Protein AF-A0A9Q1C4U2-F1 (afdb_monomer_lite)

pLDDT: mean 71.87, std 17.04, range [39.47, 92.75]

Sequence (84 aa):
MVSRKQLNPDVCAEFLKGNFVVKKSRHAFSAVAIDQAHEQNNASVKRDDGAVGLTENPAARRLWMVSGARHHKYTYYDDSKAFT

Foldseek 3Di:
DDDPCRVPVPVVVCVVVLVQWDAPDPDPPRTDGPVVVVVVLVVVCVPPCNVVVCVVDVVSVVCCVVPNSPCSVPVVVPPPPPDD

Secondary structure (DSSP, 8-state):
---HHHH-HHHHHHHHHTTTEEESSSSTT-EEEHHHHHHHHHHHHHSSSHHHHHHH-HHHHHHHHHH-TTTHHHHTTSSSSS--

Structure (mmCIF, N/CA/C/O backbone):
data_AF-A0A9Q1C4U2-F1
#
_entry.id   AF-A0A9Q1C4U2-F1
#
loop_
_atom_site.group_PDB
_atom_site.id
_atom_site.type_symbol
_atom_site.label_atom_id
_atom_site.label_alt_id
_atom_site.label_comp_id
_atom_site.label_asym_id
_atom_site.label_entity_id
_atom_site.label_seq_id
_atom_site.pdbx_PDB_ins_code
_atom_site.Cartn_x
_atom_site.Cartn_y
_atom_site.Cartn_z
_atom_site.occupancy
_atom_site.B_iso_or_equiv
_atom_site.auth_seq_id
_atom_site.auth_comp_id
_atom_site.auth_asym_id
_atom_site.auth_atom_id
_atom_site.pdbx_PDB_model_num
ATOM 1 N N . MET A 1 1 ? -11.025 21.998 15.504 1.00 51.38 1 MET A N 1
ATOM 2 C CA . MET A 1 1 ? -10.342 20.888 14.804 1.00 51.38 1 MET A CA 1
ATOM 3 C C . MET A 1 1 ? -11.191 19.639 14.979 1.00 51.38 1 MET A C 1
ATOM 5 O O . MET A 1 1 ? -11.338 19.192 16.107 1.00 51.38 1 MET A O 1
ATOM 9 N N . VAL A 1 2 ? -11.835 19.145 13.920 1.00 61.03 2 VAL A N 1
ATOM 10 C CA . VAL A 1 2 ? -12.702 17.953 13.996 1.00 61.03 2 VAL A CA 1
ATOM 11 C C . VAL A 1 2 ? -11.840 16.718 13.748 1.00 61.03 2 VAL A C 1
ATOM 13 O O . VAL A 1 2 ? -11.039 16.703 12.814 1.00 61.03 2 VAL A O 1
ATOM 16 N N . SER A 1 3 ? -11.948 15.693 14.593 1.00 72.69 3 SER A N 1
ATOM 17 C CA . SER A 1 3 ? -11.165 14.466 14.411 1.00 72.69 3 SER A CA 1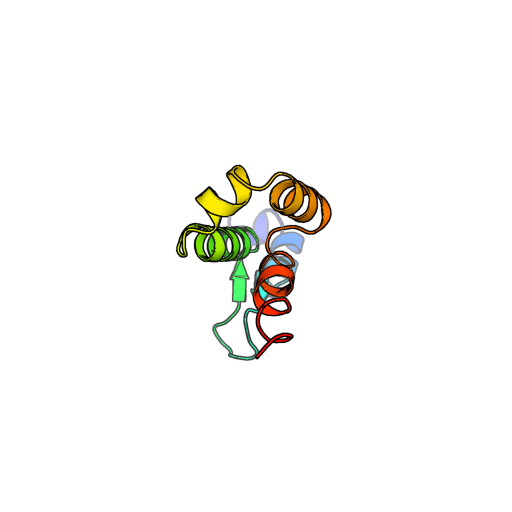
ATOM 18 C C . SER A 1 3 ? -11.727 13.626 13.254 1.00 72.69 3 SER A C 1
ATOM 20 O O . SER A 1 3 ? -12.940 13.576 13.054 1.00 72.69 3 SER A O 1
ATOM 22 N N . ARG A 1 4 ? -10.878 12.894 12.510 1.00 59.94 4 ARG A N 1
ATOM 23 C CA . ARG A 1 4 ? -11.349 11.972 11.445 1.00 59.94 4 ARG A CA 1
ATOM 24 C C . ARG A 1 4 ? -12.338 10.919 11.962 1.00 59.94 4 ARG A C 1
ATOM 26 O O . ARG A 1 4 ? -13.192 10.486 11.198 1.00 59.94 4 ARG A O 1
ATOM 33 N N . LYS A 1 5 ? -12.263 10.569 13.253 1.00 65.00 5 LYS A N 1
ATOM 34 C CA . LYS A 1 5 ? -13.218 9.677 13.931 1.00 65.00 5 LYS A CA 1
ATOM 35 C C . LYS A 1 5 ? -14.639 10.246 13.973 1.00 65.00 5 LYS A C 1
ATOM 37 O O . LYS A 1 5 ? -15.586 9.477 13.951 1.00 65.00 5 LYS A O 1
ATOM 42 N N . GLN A 1 6 ? -14.780 11.570 14.039 1.00 71.31 6 GLN A N 1
ATOM 43 C CA . GLN A 1 6 ? -16.076 12.257 14.069 1.00 71.31 6 GLN A CA 1
ATOM 44 C C . GLN A 1 6 ? -16.626 12.529 12.667 1.00 71.31 6 GLN A C 1
ATOM 46 O O . GLN A 1 6 ? -17.834 12.622 12.505 1.00 71.31 6 GLN A O 1
ATOM 51 N N . LEU A 1 7 ? -15.747 12.673 11.669 1.00 79.19 7 LEU A N 1
ATOM 52 C CA . LEU A 1 7 ? -16.154 13.015 10.307 1.00 79.19 7 LEU A CA 1
ATOM 53 C C . LEU A 1 7 ? -16.533 11.780 9.478 1.00 79.19 7 LEU A C 1
ATOM 55 O O . LEU A 1 7 ? -17.506 11.830 8.744 1.00 79.19 7 LEU A O 1
ATOM 59 N N . ASN A 1 8 ? -15.756 10.694 9.583 1.00 85.38 8 ASN A N 1
ATOM 60 C CA . ASN A 1 8 ? -15.965 9.451 8.831 1.00 85.38 8 ASN A CA 1
ATOM 61 C C . ASN A 1 8 ? -15.477 8.239 9.655 1.00 85.38 8 ASN A C 1
ATOM 63 O O . ASN A 1 8 ? -14.355 7.757 9.437 1.00 85.38 8 ASN A O 1
ATOM 67 N N . PRO A 1 9 ? -16.274 7.762 10.629 1.00 89.06 9 PRO A N 1
ATOM 68 C CA . PRO A 1 9 ? -15.879 6.674 11.524 1.00 89.06 9 PRO A CA 1
ATOM 69 C C . PRO A 1 9 ? -15.565 5.374 10.772 1.00 89.06 9 PRO A C 1
ATOM 71 O O . PRO A 1 9 ? -14.571 4.723 11.095 1.00 89.06 9 PRO A O 1
ATOM 74 N N . ASP A 1 10 ? -16.322 5.057 9.719 1.00 91.56 10 ASP A N 1
ATOM 75 C CA . ASP A 1 10 ? -16.132 3.834 8.928 1.00 91.56 10 ASP A CA 1
ATOM 76 C C . ASP A 1 10 ? -14.786 3.833 8.200 1.00 91.56 10 ASP A C 1
ATOM 78 O O . ASP A 1 10 ? -14.004 2.891 8.309 1.00 91.56 10 ASP A O 1
ATOM 82 N N . VAL A 1 11 ? -14.438 4.946 7.547 1.00 88.94 11 VAL A N 1
ATOM 83 C CA . VAL A 1 11 ? -13.132 5.105 6.885 1.00 88.94 11 VAL A CA 1
ATOM 84 C C . VAL A 1 11 ? -11.993 5.004 7.901 1.00 88.94 11 VAL A C 1
ATOM 86 O O . VAL A 1 11 ? -10.948 4.420 7.613 1.00 88.94 11 VAL A O 1
ATOM 89 N N . CYS A 1 12 ? -12.178 5.551 9.106 1.00 87.44 12 CYS A N 1
ATOM 90 C CA . CYS A 1 12 ? -11.183 5.430 10.167 1.00 87.44 12 CYS A CA 1
ATOM 91 C C . CYS A 1 12 ? -11.020 3.976 10.633 1.00 87.44 12 CYS A C 1
ATOM 93 O O . CYS A 1 12 ? -9.895 3.553 10.897 1.00 87.44 12 CYS A O 1
ATOM 95 N N . ALA A 1 13 ? -12.111 3.214 10.727 1.00 91.88 13 ALA A N 1
ATOM 96 C CA . ALA A 1 13 ? -12.064 1.803 11.088 1.00 91.88 13 ALA A CA 1
ATOM 97 C C . ALA A 1 13 ? -11.311 0.986 10.027 1.00 91.88 13 ALA A C 1
ATOM 99 O O . ALA A 1 13 ? -10.408 0.223 10.365 1.00 91.88 13 ALA A O 1
ATOM 100 N N . GLU A 1 14 ? -11.603 1.206 8.745 1.00 92.25 14 GLU A N 1
ATOM 101 C CA . GLU A 1 14 ? -10.913 0.541 7.633 1.00 92.25 14 GLU A CA 1
ATOM 102 C C . GLU A 1 14 ? -9.422 0.921 7.550 1.00 92.25 14 GLU A C 1
ATOM 104 O O . GLU A 1 14 ? -8.566 0.080 7.259 1.00 92.25 14 GLU A O 1
ATOM 109 N N . PHE A 1 15 ? -9.079 2.170 7.883 1.00 87.50 15 PHE A N 1
ATOM 110 C CA . PHE A 1 15 ? -7.688 2.610 8.000 1.00 87.50 15 PHE A CA 1
ATOM 111 C C . PHE A 1 15 ? -6.941 1.868 9.112 1.00 87.50 15 PHE A C 1
ATOM 113 O O . PHE A 1 15 ? -5.832 1.386 8.888 1.00 87.50 15 PHE A O 1
ATOM 120 N N . LEU A 1 16 ? -7.564 1.712 10.284 1.00 88.81 16 LEU A N 1
ATOM 121 C CA . LEU A 1 16 ? -6.987 0.967 11.408 1.00 88.81 16 LEU A CA 1
ATOM 122 C C . LEU A 1 16 ? -6.870 -0.538 11.125 1.00 88.81 16 LEU A C 1
ATOM 124 O O . LEU A 1 16 ? -5.929 -1.169 11.602 1.00 88.81 16 LEU A O 1
ATOM 128 N N . LYS A 1 17 ? -7.772 -1.106 10.314 1.00 91.12 17 LYS A N 1
ATOM 129 C CA . LYS A 1 17 ? -7.654 -2.486 9.809 1.00 91.12 17 LYS A CA 1
ATOM 130 C C . LYS A 1 17 ? -6.481 -2.664 8.835 1.00 91.12 17 LYS A C 1
ATOM 132 O O . LYS A 1 17 ? -6.024 -3.786 8.636 1.00 91.12 17 LYS A O 1
ATOM 137 N N . GLY A 1 18 ? -5.971 -1.574 8.258 1.00 89.94 18 GLY A N 1
ATOM 138 C CA . GLY A 1 18 ? -4.847 -1.596 7.324 1.00 89.94 18 GLY A CA 1
ATOM 139 C C . GLY A 1 18 ? -5.246 -1.831 5.865 1.00 89.94 18 GLY A C 1
ATOM 140 O O . GLY A 1 18 ? -4.395 -2.205 5.065 1.00 89.94 18 GLY A O 1
ATOM 141 N N . ASN A 1 19 ? -6.500 -1.573 5.485 1.00 91.31 19 ASN A N 1
ATOM 142 C CA . ASN A 1 19 ? -6.976 -1.793 4.110 1.00 91.31 19 ASN A CA 1
ATOM 143 C C . ASN A 1 19 ? -6.449 -0.764 3.089 1.00 91.31 19 ASN A C 1
ATOM 145 O O . AS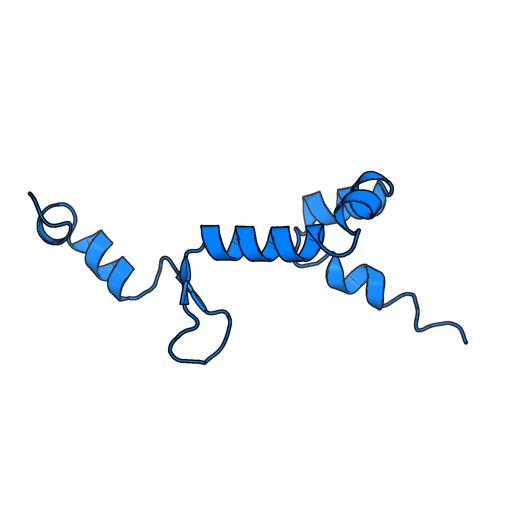N A 1 19 ? -6.658 -0.912 1.890 1.00 91.31 19 ASN A O 1
ATOM 149 N N . PHE A 1 20 ? -5.725 0.258 3.555 1.00 90.12 20 PHE A N 1
ATOM 150 C CA . PHE A 1 20 ? -5.124 1.319 2.733 1.00 90.12 20 PHE A CA 1
ATOM 151 C C . PHE A 1 20 ? -3.600 1.190 2.590 1.00 90.12 20 PHE A C 1
ATOM 153 O O . PHE A 1 20 ? -2.937 2.083 2.056 1.00 90.12 20 PHE A O 1
ATOM 160 N N . VAL A 1 21 ? -3.021 0.107 3.107 1.00 92.31 21 VAL A N 1
ATOM 161 C CA . VAL A 1 21 ? -1.578 -0.132 3.099 1.00 92.31 21 VAL A CA 1
ATOM 162 C C . VAL A 1 21 ? -1.270 -1.494 2.495 1.00 92.31 21 VAL A C 1
ATOM 164 O O . VAL A 1 21 ? -2.039 -2.442 2.613 1.00 92.31 21 VAL A O 1
ATOM 167 N N . VAL A 1 22 ? -0.102 -1.612 1.876 1.00 91.69 22 VAL A N 1
ATOM 168 C CA . VAL A 1 22 ? 0.472 -2.891 1.458 1.00 91.69 22 VAL A CA 1
ATOM 169 C C . VAL A 1 22 ? 1.600 -3.270 2.404 1.00 91.69 22 VAL A C 1
ATOM 171 O O . VAL A 1 22 ? 2.344 -2.410 2.872 1.00 91.69 22 VAL A O 1
ATOM 174 N N . LYS A 1 23 ? 1.753 -4.564 2.691 1.00 91.38 23 LYS A N 1
ATOM 175 C CA . LYS A 1 23 ? 2.866 -5.066 3.504 1.00 91.38 23 LYS A CA 1
ATOM 176 C C . LYS A 1 23 ? 3.974 -5.573 2.596 1.00 91.38 23 LYS A C 1
ATOM 178 O O . LYS A 1 23 ? 3.768 -6.504 1.823 1.00 91.38 23 LYS A O 1
ATOM 183 N N . LYS A 1 24 ? 5.157 -4.967 2.696 1.00 85.00 24 LYS A N 1
ATOM 184 C CA . LYS A 1 24 ? 6.336 -5.371 1.913 1.00 85.00 24 LYS A CA 1
ATOM 185 C C . LYS A 1 24 ? 6.926 -6.706 2.390 1.00 85.00 24 LYS A C 1
ATOM 187 O O . LYS A 1 24 ? 7.576 -7.400 1.617 1.00 85.00 24 LYS A O 1
ATOM 192 N N . SER A 1 25 ? 6.720 -7.058 3.658 1.00 87.62 25 SER A N 1
ATOM 193 C CA . SER A 1 25 ? 7.219 -8.285 4.286 1.00 87.62 25 SER A CA 1
ATOM 194 C C . SER A 1 25 ? 6.305 -8.713 5.443 1.00 87.62 25 SER A C 1
ATOM 196 O O . SER A 1 25 ? 5.270 -8.097 5.689 1.00 87.62 25 SER A O 1
ATOM 198 N N . ARG A 1 26 ? 6.668 -9.777 6.171 1.00 89.25 26 ARG A N 1
ATOM 199 C CA . ARG A 1 26 ? 5.946 -10.209 7.385 1.00 89.25 26 ARG A CA 1
ATOM 200 C C . ARG A 1 26 ? 6.358 -9.437 8.645 1.00 89.25 26 ARG A C 1
ATOM 202 O O . ARG A 1 26 ? 5.787 -9.669 9.705 1.00 89.25 26 ARG A O 1
ATOM 209 N N . HIS A 1 27 ? 7.339 -8.537 8.553 1.00 89.81 27 HIS A N 1
ATOM 210 C CA . HIS A 1 27 ? 7.804 -7.761 9.702 1.00 89.81 27 HIS A CA 1
ATOM 211 C C . HIS A 1 27 ? 6.741 -6.765 10.176 1.00 89.81 27 HIS A C 1
ATOM 213 O O . HIS A 1 27 ? 5.964 -6.241 9.374 1.00 89.81 27 HIS A O 1
ATOM 219 N N . ALA A 1 28 ? 6.749 -6.472 11.479 1.00 84.44 28 ALA A N 1
ATOM 220 C CA . ALA A 1 28 ? 5.775 -5.588 12.122 1.00 84.44 28 ALA A CA 1
ATOM 221 C C . ALA A 1 28 ? 5.726 -4.182 11.491 1.00 84.44 28 ALA A C 1
ATOM 223 O O . ALA A 1 28 ? 4.651 -3.613 11.333 1.00 84.44 28 ALA A O 1
ATOM 224 N N . PHE A 1 29 ? 6.874 -3.663 11.045 1.00 86.25 29 PHE A N 1
ATOM 225 C CA . PHE A 1 29 ? 7.015 -2.334 10.441 1.00 86.25 29 PHE A CA 1
ATOM 226 C C . PHE A 1 29 ? 7.242 -2.418 8.929 1.00 86.25 29 PHE A C 1
ATOM 228 O O . PHE A 1 29 ? 8.254 -1.965 8.403 1.00 86.25 29 PHE A O 1
ATOM 235 N N . SER A 1 30 ? 6.315 -3.064 8.226 1.00 89.31 30 SER A N 1
ATOM 236 C CA . SER A 1 30 ? 6.403 -3.269 6.771 1.00 89.31 30 SER A CA 1
ATOM 237 C C . SER A 1 30 ? 5.206 -2.732 5.988 1.00 89.31 30 SER A C 1
ATOM 239 O O . SER A 1 30 ? 5.178 -2.860 4.763 1.00 89.31 30 SER A O 1
ATOM 241 N N . ALA A 1 31 ? 4.221 -2.160 6.686 1.00 91.38 31 ALA A N 1
ATOM 242 C CA . ALA A 1 31 ? 3.057 -1.533 6.084 1.00 91.38 31 ALA A CA 1
ATOM 243 C C . ALA A 1 31 ? 3.446 -0.191 5.452 1.00 91.38 31 ALA A C 1
ATOM 245 O O . ALA A 1 31 ? 4.019 0.676 6.108 1.00 91.38 31 ALA A O 1
ATOM 246 N N . VAL A 1 32 ? 3.123 -0.029 4.176 1.00 91.69 32 VAL A N 1
ATOM 247 C CA . VAL A 1 32 ? 3.427 1.155 3.373 1.00 91.69 32 VAL A CA 1
ATOM 248 C C . VAL A 1 32 ? 2.143 1.592 2.681 1.00 91.69 32 VAL A C 1
ATOM 250 O O . VAL A 1 32 ? 1.384 0.747 2.208 1.00 91.69 32 VAL A O 1
ATOM 253 N N . ALA A 1 33 ? 1.880 2.897 2.619 1.00 92.75 33 ALA A N 1
ATOM 254 C CA . ALA A 1 33 ? 0.759 3.418 1.839 1.00 92.75 33 ALA A CA 1
ATOM 255 C C . ALA A 1 33 ? 0.858 2.949 0.377 1.00 92.75 33 ALA A C 1
ATOM 257 O O . ALA A 1 33 ? 1.958 2.843 -0.165 1.00 92.75 33 ALA A O 1
ATOM 258 N N . ILE A 1 34 ? -0.281 2.659 -0.253 1.00 90.19 34 ILE A N 1
ATOM 259 C CA . ILE A 1 34 ? -0.328 2.100 -1.616 1.00 90.19 34 ILE A CA 1
ATOM 260 C C . ILE A 1 34 ? 0.459 2.971 -2.609 1.00 90.19 34 ILE A C 1
ATOM 262 O O . ILE A 1 34 ? 1.297 2.443 -3.343 1.00 90.19 34 ILE A O 1
ATOM 266 N N . ASP A 1 35 ? 0.269 4.291 -2.565 1.00 88.81 35 ASP A N 1
ATOM 267 C CA . ASP A 1 35 ? 0.972 5.233 -3.446 1.00 88.81 35 ASP A CA 1
ATOM 268 C C . ASP A 1 35 ? 2.485 5.204 -3.213 1.00 88.81 35 ASP A C 1
ATOM 270 O O . ASP A 1 35 ? 3.262 5.063 -4.156 1.00 88.81 35 ASP A O 1
ATOM 274 N N . GLN A 1 36 ? 2.916 5.199 -1.950 1.00 89.62 36 GLN A N 1
ATOM 275 C CA . GLN A 1 36 ? 4.334 5.114 -1.595 1.00 89.62 36 GLN A CA 1
ATOM 276 C C . GLN A 1 36 ? 4.962 3.790 -2.052 1.00 89.62 36 GLN A C 1
ATOM 278 O O . GLN A 1 36 ? 6.118 3.746 -2.474 1.00 89.62 36 GLN A O 1
ATOM 283 N N . ALA A 1 37 ? 4.214 2.687 -1.994 1.00 89.12 37 ALA A N 1
ATOM 284 C CA . ALA A 1 37 ? 4.680 1.409 -2.513 1.00 89.12 37 ALA A CA 1
ATOM 285 C C . ALA A 1 37 ? 4.805 1.426 -4.044 1.00 89.12 37 ALA A C 1
ATOM 287 O O . ALA A 1 37 ? 5.749 0.850 -4.589 1.00 89.12 37 ALA A O 1
ATOM 288 N N . HIS A 1 38 ? 3.891 2.108 -4.737 1.00 86.75 38 HIS A N 1
ATOM 289 C CA . HIS A 1 38 ? 3.964 2.312 -6.180 1.00 86.75 38 HIS A CA 1
ATOM 290 C C . HIS A 1 38 ? 5.161 3.196 -6.572 1.00 86.75 38 HIS A C 1
ATOM 292 O O . HIS A 1 38 ? 5.904 2.851 -7.493 1.00 86.75 38 HIS A O 1
ATOM 298 N N . GLU A 1 39 ? 5.421 4.274 -5.833 1.00 87.56 39 GLU A N 1
ATOM 299 C CA . GLU A 1 39 ? 6.595 5.129 -6.030 1.00 87.56 39 GLU A CA 1
ATOM 300 C C . GLU A 1 39 ? 7.906 4.381 -5.804 1.00 87.56 39 GLU A C 1
ATOM 302 O O . GLU A 1 39 ? 8.803 4.457 -6.643 1.00 87.56 39 GLU A O 1
ATOM 307 N N . GLN A 1 40 ? 8.015 3.603 -4.722 1.00 87.00 40 GLN A N 1
ATOM 308 C CA . GLN A 1 40 ? 9.196 2.774 -4.472 1.00 87.00 40 GLN A CA 1
ATOM 309 C C . GLN A 1 40 ? 9.413 1.749 -5.587 1.00 87.00 40 GLN A C 1
ATOM 311 O O . GLN A 1 40 ? 10.550 1.531 -6.009 1.00 87.00 40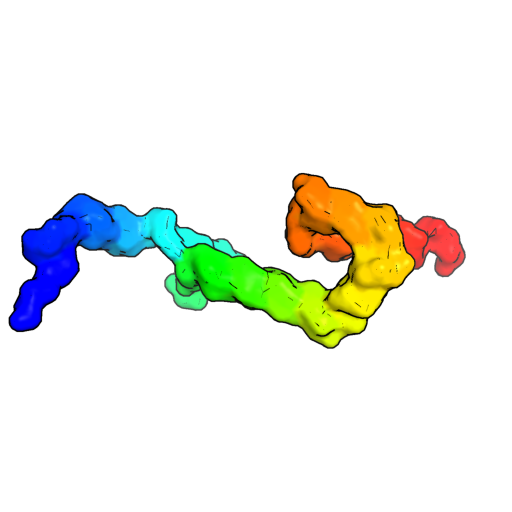 GLN A O 1
ATOM 316 N N . ASN A 1 41 ? 8.336 1.140 -6.088 1.00 83.00 41 ASN A N 1
ATOM 317 C CA . ASN A 1 41 ? 8.413 0.198 -7.198 1.00 83.00 41 ASN A CA 1
ATOM 318 C C . ASN A 1 41 ? 8.938 0.887 -8.468 1.00 83.00 41 ASN A C 1
ATOM 320 O O . ASN A 1 41 ? 9.897 0.414 -9.077 1.00 83.00 41 ASN A O 1
ATOM 324 N N . ASN A 1 42 ? 8.394 2.056 -8.805 1.00 78.31 42 ASN A N 1
ATOM 325 C CA . ASN A 1 42 ? 8.830 2.839 -9.959 1.00 78.31 42 ASN A CA 1
ATOM 326 C C . ASN A 1 42 ? 10.268 3.345 -9.810 1.00 78.31 42 ASN A C 1
ATOM 328 O O . ASN A 1 42 ? 11.039 3.289 -10.764 1.00 78.31 42 ASN A O 1
ATOM 332 N N . ALA A 1 43 ? 10.665 3.795 -8.620 1.00 79.69 43 ALA A N 1
ATOM 333 C CA . ALA A 1 43 ? 12.038 4.193 -8.336 1.00 79.69 43 ALA A CA 1
ATOM 334 C C . ALA A 1 43 ? 13.012 3.017 -8.499 1.00 79.69 43 ALA A C 1
ATOM 336 O O . ALA A 1 43 ? 14.105 3.205 -9.021 1.00 79.69 43 ALA A O 1
ATOM 337 N N . SER A 1 44 ? 12.606 1.803 -8.112 1.00 75.19 44 SER A N 1
ATOM 338 C CA . SER A 1 44 ? 13.429 0.598 -8.274 1.00 75.19 44 SER A CA 1
ATOM 339 C C . SER A 1 44 ? 13.636 0.176 -9.728 1.00 75.19 44 SER A C 1
ATOM 341 O O . SER A 1 44 ? 14.560 -0.577 -10.001 1.00 75.19 44 SER A O 1
ATOM 343 N N . VAL A 1 45 ? 12.776 0.614 -10.650 1.00 67.44 45 VAL A N 1
ATOM 344 C CA . VAL A 1 45 ? 12.969 0.389 -12.089 1.00 67.44 45 VAL A CA 1
ATOM 345 C C . VAL A 1 45 ? 13.792 1.513 -12.713 1.00 67.44 45 VAL A C 1
ATOM 347 O O . VAL A 1 45 ? 14.580 1.279 -13.622 1.00 67.44 45 VAL A O 1
ATOM 350 N N . LYS A 1 46 ? 13.631 2.742 -12.219 1.00 70.62 46 LYS A N 1
ATOM 351 C CA . LYS A 1 46 ? 14.318 3.922 -12.756 1.00 70.62 46 LYS A CA 1
ATOM 352 C C . LYS A 1 46 ? 15.807 4.003 -12.392 1.00 70.62 46 LYS A C 1
ATOM 354 O O . LYS A 1 46 ? 16.513 4.760 -13.043 1.00 70.62 46 LYS A O 1
ATOM 359 N N . ARG A 1 47 ? 16.266 3.301 -11.349 1.00 62.03 47 ARG A N 1
ATOM 360 C CA . ARG A 1 47 ? 17.632 3.432 -10.798 1.00 62.03 47 ARG A CA 1
ATOM 361 C C . ARG A 1 47 ? 18.717 2.622 -11.520 1.00 62.03 47 ARG A C 1
ATOM 363 O O . ARG A 1 47 ? 19.863 3.040 -11.449 1.00 62.03 47 ARG A O 1
ATOM 370 N N . ASP A 1 48 ? 18.364 1.539 -12.210 1.00 60.34 48 ASP A N 1
ATOM 371 C CA . AS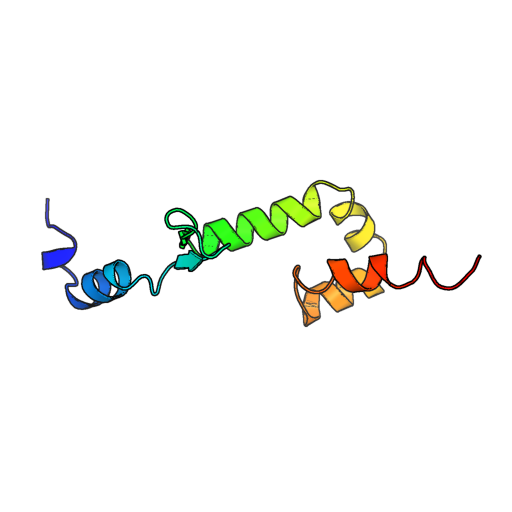P A 1 48 ? 19.332 0.593 -12.803 1.00 60.34 48 ASP A CA 1
ATOM 372 C C . ASP A 1 48 ? 19.415 0.739 -14.337 1.00 60.34 48 ASP A C 1
ATOM 374 O O . ASP A 1 48 ? 19.317 -0.251 -15.056 1.00 60.34 48 ASP A O 1
ATOM 378 N N . ASP A 1 49 ? 19.429 1.969 -14.865 1.00 55.91 49 ASP A N 1
ATOM 379 C CA . ASP A 1 49 ? 19.349 2.282 -16.313 1.00 55.91 49 ASP A CA 1
ATOM 380 C C . ASP A 1 49 ? 18.085 1.753 -17.040 1.00 55.91 49 ASP A C 1
ATOM 382 O O . ASP A 1 49 ? 17.847 2.018 -18.222 1.00 55.91 49 ASP A O 1
ATOM 386 N N . GLY A 1 50 ? 17.192 1.071 -16.316 1.00 58.78 50 GLY A N 1
ATOM 387 C CA . GLY A 1 50 ? 16.016 0.384 -16.848 1.00 58.78 50 GLY A CA 1
ATOM 388 C C . GLY A 1 50 ? 14.952 1.302 -17.445 1.00 58.78 50 GLY A C 1
ATOM 389 O O . GLY A 1 50 ? 14.171 0.856 -18.280 1.00 58.78 50 GLY A O 1
ATOM 390 N N . ALA A 1 51 ? 14.921 2.588 -17.077 1.00 55.91 51 ALA A N 1
ATOM 391 C CA . ALA A 1 51 ? 14.031 3.556 -17.719 1.00 55.91 51 ALA A CA 1
ATOM 392 C C . ALA A 1 51 ? 14.475 3.892 -19.154 1.00 55.91 51 ALA A C 1
ATOM 394 O O . ALA A 1 51 ? 13.618 4.020 -20.025 1.00 55.91 51 ALA A O 1
ATOM 395 N N . VAL A 1 52 ? 15.788 3.983 -19.400 1.00 56.19 52 VAL A N 1
ATOM 396 C CA . VAL A 1 52 ? 16.362 4.250 -20.729 1.00 56.19 52 VAL A CA 1
ATOM 397 C C . VAL A 1 52 ? 16.164 3.024 -21.628 1.00 56.19 52 VAL A C 1
ATOM 399 O O . VAL A 1 52 ? 15.549 3.137 -22.691 1.00 56.19 52 VAL A O 1
ATOM 402 N N . GLY A 1 53 ? 16.500 1.825 -21.133 1.00 60.84 53 GLY A N 1
ATOM 403 C CA . GLY A 1 53 ? 16.279 0.566 -21.860 1.00 60.84 53 GLY A CA 1
ATOM 404 C C . GLY A 1 53 ? 14.801 0.254 -22.164 1.00 60.84 53 GLY A C 1
ATOM 405 O O . GLY A 1 53 ? 14.485 -0.287 -23.226 1.00 60.84 53 GLY A O 1
ATOM 406 N N . 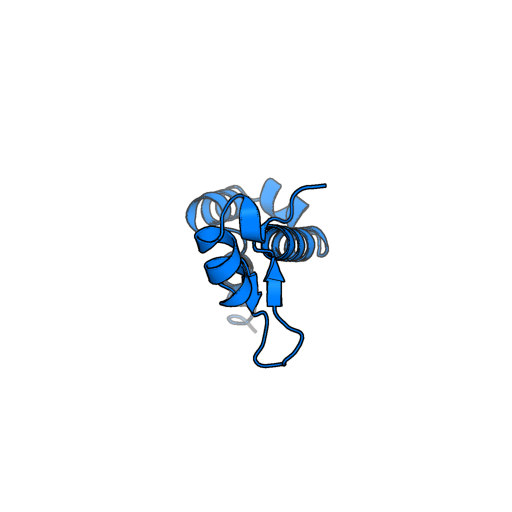LEU A 1 54 ? 13.867 0.654 -21.287 1.00 60.06 54 LEU A N 1
ATOM 407 C CA . LEU A 1 54 ? 12.421 0.521 -21.524 1.00 60.06 54 LEU A CA 1
ATOM 408 C C . LEU A 1 54 ? 11.929 1.438 -22.654 1.00 60.06 54 LEU A C 1
ATOM 410 O O . LEU A 1 54 ? 11.028 1.069 -23.410 1.00 60.06 54 LEU A O 1
ATOM 414 N N . THR A 1 55 ? 12.489 2.644 -22.770 1.00 61.22 55 THR A N 1
ATOM 415 C CA . THR A 1 55 ? 12.108 3.589 -23.828 1.00 61.22 55 THR A CA 1
ATOM 416 C C . THR A 1 55 ? 12.701 3.233 -25.189 1.00 61.22 55 THR A C 1
ATOM 418 O O . THR A 1 55 ? 12.061 3.512 -26.207 1.00 61.22 55 THR A O 1
ATOM 421 N N . GLU A 1 56 ? 13.853 2.563 -25.204 1.00 66.50 56 GLU A N 1
ATOM 422 C CA . GLU A 1 56 ? 14.591 2.158 -26.407 1.00 66.50 56 GLU A CA 1
ATOM 423 C C . GLU A 1 56 ? 14.109 0.829 -27.002 1.00 66.50 56 GLU A C 1
ATOM 425 O O . GLU A 1 56 ? 14.211 0.632 -28.211 1.00 66.50 56 GLU A O 1
ATOM 430 N N . ASN A 1 57 ? 13.518 -0.062 -26.193 1.00 70.50 57 ASN A N 1
ATOM 431 C CA . ASN A 1 57 ? 12.950 -1.326 -26.660 1.00 70.50 57 ASN A CA 1
ATOM 432 C C . ASN A 1 57 ? 11.401 -1.281 -26.702 1.00 70.50 57 ASN A C 1
ATOM 434 O O . ASN A 1 57 ? 10.731 -1.394 -25.670 1.00 70.50 57 ASN A O 1
ATOM 438 N N . PRO A 1 58 ? 10.777 -1.197 -27.896 1.00 73.94 58 PRO A N 1
ATOM 439 C CA . PRO A 1 58 ? 9.320 -1.164 -28.040 1.00 73.94 58 PRO A CA 1
ATOM 440 C C . PRO A 1 58 ? 8.601 -2.407 -27.496 1.00 73.94 58 PRO A C 1
ATOM 442 O O . PRO A 1 58 ? 7.426 -2.321 -27.135 1.00 73.94 58 PRO A O 1
ATOM 445 N N . ALA A 1 59 ? 9.266 -3.567 -27.455 1.00 71.69 59 ALA A N 1
ATOM 446 C CA . ALA A 1 59 ? 8.711 -4.787 -26.873 1.00 71.69 59 ALA A CA 1
ATOM 447 C C . ALA A 1 59 ? 8.668 -4.696 -25.340 1.00 71.69 59 ALA A C 1
ATOM 449 O O . ALA A 1 59 ? 7.623 -4.967 -24.750 1.00 71.69 59 ALA A O 1
ATOM 450 N N . ALA A 1 60 ? 9.738 -4.198 -24.719 1.00 67.38 60 ALA A N 1
ATOM 451 C CA . ALA A 1 60 ? 9.801 -3.922 -23.283 1.00 67.38 60 ALA A CA 1
ATOM 452 C C . ALA A 1 60 ? 8.723 -2.919 -22.849 1.00 67.38 60 ALA A C 1
ATOM 454 O O . ALA A 1 60 ? 7.996 -3.145 -21.880 1.00 67.38 60 ALA A O 1
ATOM 455 N N . ARG A 1 61 ? 8.540 -1.851 -23.637 1.00 70.19 61 ARG A N 1
ATOM 456 C CA . ARG A 1 61 ? 7.484 -0.851 -23.432 1.00 70.19 61 ARG A CA 1
ATOM 457 C C . ARG A 1 61 ? 6.079 -1.445 -23.532 1.00 70.19 61 ARG A C 1
ATOM 459 O O . ARG A 1 61 ? 5.217 -1.110 -22.724 1.00 70.19 61 ARG A O 1
ATOM 466 N N . ARG A 1 62 ? 5.830 -2.328 -24.507 1.00 72.44 62 ARG A N 1
ATOM 467 C CA . ARG A 1 62 ? 4.540 -3.031 -24.639 1.00 72.44 62 ARG A CA 1
ATOM 468 C C . ARG A 1 62 ? 4.269 -3.947 -23.455 1.00 72.44 62 ARG A C 1
ATOM 470 O O . ARG A 1 62 ? 3.167 -3.907 -22.920 1.00 72.44 62 ARG A O 1
ATOM 477 N N . LEU A 1 63 ? 5.267 -4.704 -23.008 1.00 70.06 63 LEU A N 1
ATOM 478 C CA . LEU A 1 63 ? 5.143 -5.538 -21.817 1.00 70.06 63 LEU A CA 1
ATOM 479 C C . LEU A 1 63 ? 4.828 -4.681 -20.589 1.00 70.06 63 LEU A C 1
ATOM 481 O O . LEU A 1 63 ? 3.867 -4.967 -19.890 1.00 70.06 63 LEU A O 1
ATOM 485 N N . TRP A 1 64 ? 5.521 -3.560 -20.391 1.00 68.75 64 TRP A N 1
ATOM 486 C CA . TRP A 1 64 ? 5.223 -2.642 -19.290 1.00 68.75 64 TRP A CA 1
ATOM 487 C C . TRP A 1 64 ? 3.793 -2.094 -19.310 1.00 68.75 64 TRP A C 1
ATOM 489 O O . TRP A 1 64 ? 3.153 -2.026 -18.262 1.00 68.75 64 TRP A O 1
ATOM 499 N N . MET A 1 65 ? 3.273 -1.721 -20.483 1.00 76.56 65 MET A N 1
ATOM 500 C CA . MET A 1 65 ? 1.890 -1.243 -20.615 1.00 76.56 65 MET A CA 1
ATOM 501 C C . MET A 1 65 ? 0.855 -2.317 -20.259 1.00 76.56 65 MET A C 1
ATOM 503 O O . MET A 1 65 ? -0.223 -1.979 -19.781 1.00 76.56 65 MET A O 1
ATOM 507 N N . VAL A 1 66 ? 1.174 -3.595 -20.475 1.00 72.81 66 VAL A N 1
ATOM 508 C CA . VAL A 1 66 ? 0.250 -4.718 -20.256 1.00 72.81 66 VAL A CA 1
ATOM 509 C C . VAL A 1 66 ? 0.365 -5.293 -18.841 1.00 72.81 66 VAL A C 1
ATOM 511 O O . VAL A 1 66 ? -0.645 -5.638 -18.235 1.00 72.81 66 VAL A O 1
ATOM 514 N N . SER A 1 67 ? 1.576 -5.407 -18.297 1.00 65.38 67 SER A N 1
ATOM 515 C CA . SER A 1 67 ? 1.855 -6.175 -17.075 1.00 65.38 67 SER A CA 1
ATOM 516 C C . SER A 1 67 ? 2.486 -5.353 -15.941 1.00 65.38 67 SER A C 1
ATOM 518 O O . SER A 1 67 ? 2.658 -5.853 -14.821 1.00 65.38 67 SER A O 1
ATOM 520 N N . GLY A 1 68 ? 2.764 -4.070 -16.189 1.00 65.69 68 GLY A N 1
ATOM 521 C CA . GLY A 1 68 ? 3.290 -3.118 -15.215 1.00 65.69 68 GLY A CA 1
ATOM 522 C C . GLY A 1 68 ? 4.714 -3.425 -14.744 1.00 65.69 68 GLY A C 1
ATOM 523 O O . GLY A 1 68 ? 5.341 -4.422 -15.102 1.00 65.69 68 GLY A O 1
ATOM 524 N N . ALA A 1 69 ? 5.223 -2.568 -13.857 1.00 60.56 69 ALA A N 1
ATOM 525 C CA . ALA A 1 69 ? 6.598 -2.620 -13.351 1.00 60.56 69 ALA A CA 1
ATOM 526 C C . ALA A 1 69 ? 7.025 -3.955 -12.713 1.00 60.56 69 ALA A C 1
ATOM 528 O O . ALA A 1 69 ? 8.213 -4.252 -12.619 1.00 60.56 69 ALA A 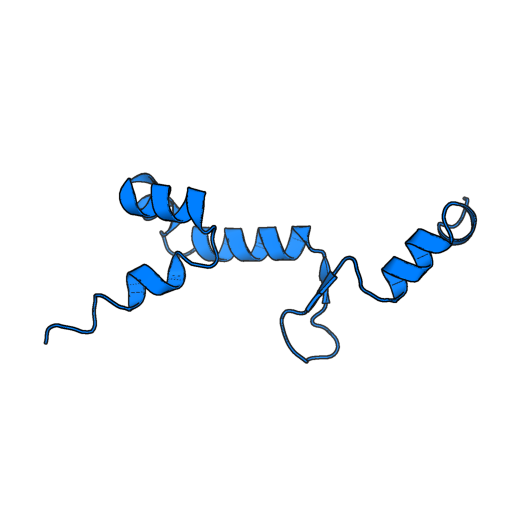O 1
ATOM 529 N N . ARG A 1 70 ? 6.059 -4.760 -12.255 1.00 53.22 70 ARG A N 1
ATOM 530 C CA . ARG A 1 70 ? 6.310 -6.012 -11.528 1.00 53.22 70 ARG A CA 1
ATOM 531 C C . ARG A 1 70 ? 6.806 -7.144 -12.430 1.00 53.22 70 ARG A C 1
ATOM 533 O O . ARG A 1 70 ? 7.573 -7.973 -11.958 1.00 53.22 70 ARG A O 1
ATOM 540 N N . HIS A 1 71 ? 6.401 -7.172 -13.700 1.00 51.59 71 HIS A N 1
ATOM 541 C CA . HIS A 1 71 ? 6.733 -8.272 -14.615 1.00 51.59 71 HIS A CA 1
ATOM 542 C C . HIS A 1 71 ? 8.004 -8.020 -15.433 1.00 51.59 71 HIS A C 1
ATOM 544 O O . HIS A 1 71 ? 8.675 -8.969 -15.824 1.00 51.59 71 HIS A O 1
ATOM 550 N N . HIS A 1 72 ? 8.390 -6.755 -15.625 1.00 50.78 72 HIS A N 1
ATOM 551 C CA . HIS A 1 72 ? 9.574 -6.390 -16.411 1.00 50.78 72 HIS A CA 1
ATOM 552 C C . HIS A 1 72 ? 10.891 -6.934 -15.827 1.00 50.78 72 HIS A C 1
ATOM 554 O O . HIS A 1 72 ? 11.846 -7.170 -16.561 1.00 50.78 72 HIS A O 1
ATOM 560 N N . LYS A 1 73 ? 10.961 -7.162 -14.507 1.00 50.25 73 LYS A N 1
ATOM 561 C CA . LYS A 1 73 ? 12.169 -7.704 -13.863 1.00 50.25 73 LYS A CA 1
ATOM 562 C C . LYS A 1 73 ? 12.420 -9.185 -14.162 1.00 50.25 73 LYS A C 1
ATOM 564 O O . LYS A 1 73 ? 13.557 -9.612 -14.045 1.00 50.25 73 LYS A O 1
ATOM 569 N N . TYR A 1 74 ? 11.409 -9.961 -14.549 1.00 45.62 74 TYR A N 1
ATOM 570 C CA . TYR A 1 74 ? 11.577 -11.402 -14.770 1.00 45.62 74 TYR A CA 1
ATOM 571 C C . TYR A 1 74 ? 11.970 -11.737 -16.211 1.00 45.62 74 TYR A C 1
ATOM 573 O O . TYR A 1 74 ? 12.754 -12.648 -16.428 1.00 45.62 74 TYR A O 1
ATOM 581 N N . THR A 1 75 ? 11.517 -10.955 -17.192 1.00 45.50 75 THR A N 1
ATOM 582 C CA . THR A 1 75 ? 11.778 -11.233 -18.615 1.00 45.50 75 THR A CA 1
ATOM 583 C C . THR A 1 75 ? 13.185 -10.857 -19.083 1.00 45.50 75 THR A C 1
ATOM 585 O O . THR A 1 75 ? 13.598 -11.297 -20.142 1.00 45.50 75 THR A O 1
ATOM 588 N N . TYR A 1 76 ? 13.932 -10.055 -18.317 1.00 42.16 76 TYR A N 1
ATOM 589 C CA . TYR A 1 76 ? 15.311 -9.673 -18.664 1.00 42.16 76 TYR A CA 1
ATOM 590 C C . TYR A 1 76 ? 16.390 -10.511 -17.964 1.00 42.16 76 TYR A C 1
ATOM 592 O O . TYR A 1 76 ? 17.541 -10.500 -18.393 1.00 42.16 76 TYR A O 1
ATOM 600 N N . TYR A 1 77 ? 16.033 -11.251 -16.910 1.00 40.56 77 TYR A N 1
ATOM 601 C CA . TYR A 1 77 ? 16.962 -12.120 -16.178 1.00 40.56 77 TYR A CA 1
ATOM 602 C C . TYR A 1 77 ? 16.849 -13.606 -16.560 1.00 40.56 77 TYR A C 1
ATOM 604 O O . TYR A 1 77 ? 17.697 -14.383 -16.128 1.00 40.56 77 TYR A O 1
ATOM 612 N N . ASP A 1 78 ? 15.858 -13.997 -17.371 1.00 42.09 78 ASP A N 1
ATOM 613 C CA . ASP A 1 78 ? 15.635 -15.402 -17.766 1.00 42.09 78 ASP A CA 1
ATOM 614 C C . ASP A 1 78 ? 16.193 -15.765 -19.161 1.00 42.09 78 ASP A C 1
ATOM 616 O O . ASP A 1 78 ? 16.326 -16.937 -19.483 1.00 42.09 78 ASP A O 1
ATOM 620 N N . ASP A 1 79 ? 16.646 -14.788 -19.959 1.00 41.94 79 ASP A N 1
ATOM 621 C CA . ASP A 1 79 ? 17.213 -15.045 -21.302 1.00 41.94 79 ASP A CA 1
ATOM 622 C C . ASP A 1 79 ? 18.752 -14.946 -21.373 1.00 41.94 79 ASP A C 1
ATOM 624 O O . ASP A 1 79 ? 19.336 -15.031 -22.449 1.00 41.94 79 ASP A O 1
ATOM 628 N N . SER A 1 80 ? 19.450 -14.798 -20.239 1.00 41.69 80 SER A N 1
ATOM 629 C CA . SER A 1 80 ? 20.930 -14.753 -20.202 1.00 41.69 80 SER A CA 1
ATOM 630 C C . SER A 1 80 ? 21.591 -15.912 -19.445 1.00 41.69 80 SER A C 1
ATOM 632 O O . SER A 1 80 ? 22.790 -15.869 -19.176 1.00 41.69 80 SER A O 1
ATOM 634 N N . LYS A 1 81 ? 20.843 -16.981 -19.133 1.00 42.84 81 LYS A N 1
ATOM 635 C CA . LYS A 1 81 ? 21.413 -18.246 -18.617 1.00 42.84 81 LYS A CA 1
ATOM 636 C C . LYS A 1 81 ? 21.149 -19.481 -19.476 1.00 42.84 81 LYS A C 1
ATOM 638 O O . LYS A 1 81 ? 21.542 -20.580 -19.097 1.00 42.84 81 LYS A O 1
ATOM 643 N N . ALA A 1 82 ? 20.581 -19.306 -20.661 1.00 43.50 82 ALA A N 1
ATOM 644 C CA . ALA A 1 82 ? 20.590 -20.319 -21.703 1.00 43.50 82 ALA A CA 1
ATOM 645 C C . ALA A 1 82 ? 21.484 -19.821 -22.839 1.00 43.50 82 ALA A C 1
ATOM 647 O O . ALA A 1 82 ? 20.975 -19.274 -23.797 1.00 43.50 82 ALA A O 1
ATOM 648 N N . PHE A 1 83 ? 22.803 -19.892 -22.661 1.00 39.97 83 PHE A N 1
ATOM 649 C CA . PHE A 1 83 ? 23.831 -20.169 -23.677 1.00 39.97 83 PHE A CA 1
ATOM 650 C C . PHE A 1 83 ? 25.197 -19.771 -23.097 1.00 39.97 83 PHE A C 1
ATOM 652 O O . PHE A 1 83 ? 25.534 -18.591 -23.014 1.00 39.97 83 PHE A O 1
ATOM 659 N N . THR A 1 84 ? 25.960 -20.819 -22.758 1.00 39.47 84 THR A N 1
ATOM 660 C CA . THR A 1 84 ? 27.349 -20.881 -22.244 1.00 39.47 84 THR A CA 1
ATOM 661 C C . THR A 1 84 ? 27.622 -20.375 -20.832 1.00 39.47 84 THR A C 1
ATOM 663 O O . THR A 1 84 ? 27.671 -19.150 -20.612 1.00 39.47 84 THR A O 1
#

Organism: Holothuria leucospilota (NCBI:txid206669)

Radius of gyration: 18.93 Å; chains: 1; bounding box: 44×42×43 Å